Protein AF-A0A329KA25-F1 (afdb_monomer_lite)

Secondary structure (DSSP, 8-state):
----PPPHHHHHHHHHT--S-S-HHHHHHHHHHHHHTTSSTT--HHHHHHS-HHHHHHHH-

Foldseek 3Di:
DDPPDDDLQRLLCVLLVHDDDSDLVSLLVSVQVCVVVCVPVPDHNVVSVVDDSVNSSVVSD

pLDDT: mean 89.73, std 11.46, range [45.66, 96.69]

Radius of gyration: 12.19 Å; chains: 1; bounding box: 34×18×33 Å

Structure (mmCIF, N/CA/C/O backbone):
data_AF-A0A329KA25-F1
#
_entry.id   AF-A0A329KA25-F1
#
loop_
_atom_site.group_PDB
_atom_site.id
_atom_site.type_symbol
_atom_site.label_atom_id
_atom_site.label_alt_id
_atom_site.label_comp_id
_atom_site.label_asym_id
_atom_site.label_entity_id
_atom_site.label_seq_id
_atom_site.pdbx_PDB_ins_code
_atom_site.Cartn_x
_atom_site.Cartn_y
_atom_site.Cartn_z
_atom_site.occupancy
_atom_site.B_iso_or_equiv
_atom_site.auth_seq_id
_atom_site.auth_comp_id
_atom_site.auth_asym_id
_atom_site.auth_atom_id
_atom_site.pdbx_PDB_model_num
ATOM 1 N N . MET A 1 1 ? 21.083 -10.686 -21.715 1.00 46.03 1 MET A N 1
ATOM 2 C CA . MET A 1 1 ? 19.875 -9.982 -21.244 1.00 46.03 1 MET A CA 1
ATOM 3 C C . MET A 1 1 ? 19.890 -10.069 -19.729 1.00 46.03 1 MET A C 1
ATOM 5 O O . MET A 1 1 ? 19.780 -11.173 -19.214 1.00 46.03 1 MET A O 1
ATOM 9 N N . VAL A 1 2 ? 20.182 -8.971 -19.030 1.00 45.66 2 VAL A N 1
ATOM 10 C CA . VAL A 1 2 ? 20.117 -8.953 -17.560 1.00 45.66 2 VAL A CA 1
ATOM 11 C C . VAL A 1 2 ? 18.639 -8.879 -17.209 1.00 45.66 2 VAL A C 1
ATOM 13 O O . VAL A 1 2 ? 17.983 -7.898 -17.545 1.00 45.66 2 VAL A O 1
ATOM 16 N N . VAL A 1 3 ? 18.102 -9.940 -16.615 1.00 52.56 3 VAL A N 1
ATOM 17 C CA . VAL A 1 3 ? 16.766 -9.893 -16.023 1.00 52.56 3 VAL A CA 1
ATOM 18 C C . VAL A 1 3 ? 16.930 -9.121 -14.722 1.00 52.56 3 VAL A C 1
ATOM 20 O O . VAL A 1 3 ? 17.451 -9.655 -13.747 1.00 52.56 3 VAL A O 1
ATOM 23 N N . ILE A 1 4 ? 16.586 -7.834 -14.735 1.00 60.75 4 ILE A N 1
ATOM 24 C CA . ILE A 1 4 ? 16.466 -7.070 -13.497 1.00 60.75 4 ILE A CA 1
ATOM 25 C C . ILE A 1 4 ? 15.161 -7.538 -12.874 1.00 60.75 4 ILE A C 1
ATOM 27 O O . ILE A 1 4 ? 14.083 -7.267 -13.402 1.00 60.75 4 ILE A O 1
ATOM 31 N N . GLU A 1 5 ? 15.263 -8.318 -11.804 1.00 65.31 5 GLU A N 1
ATOM 32 C CA . GLU A 1 5 ? 14.078 -8.701 -11.056 1.00 65.31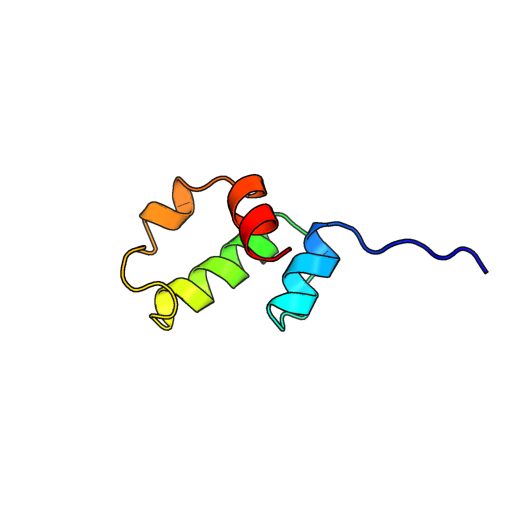 5 GLU A CA 1
ATOM 33 C C . GLU A 1 5 ? 13.382 -7.435 -10.533 1.00 65.31 5 GLU A C 1
ATOM 35 O O . GLU A 1 5 ? 14.049 -6.584 -9.935 1.00 65.31 5 GLU A O 1
ATOM 40 N N . PRO A 1 6 ? 12.060 -7.284 -10.743 1.00 75.94 6 PRO A N 1
ATOM 41 C CA . PRO A 1 6 ? 11.339 -6.138 -10.212 1.00 75.94 6 PRO A CA 1
ATOM 42 C C . PRO A 1 6 ? 11.435 -6.148 -8.688 1.00 75.94 6 PRO A C 1
ATOM 44 O O . PRO A 1 6 ? 11.335 -7.216 -8.067 1.00 75.94 6 PRO A O 1
ATOM 47 N N . SER A 1 7 ? 11.628 -4.960 -8.109 1.00 89.50 7 SER A N 1
ATOM 48 C CA . SER A 1 7 ? 11.683 -4.770 -6.660 1.00 89.50 7 SER A CA 1
ATOM 49 C C . SER A 1 7 ? 10.411 -5.298 -5.994 1.00 89.50 7 SER A C 1
ATOM 51 O O . SER A 1 7 ? 9.362 -5.428 -6.629 1.00 89.50 7 SER A O 1
ATOM 53 N N . LEU A 1 8 ? 10.491 -5.586 -4.693 1.00 92.00 8 LEU A N 1
ATOM 54 C CA . LEU A 1 8 ? 9.333 -6.011 -3.906 1.00 92.00 8 LEU A CA 1
ATOM 55 C C . LEU A 1 8 ? 8.141 -5.060 -4.101 1.00 92.00 8 LEU A C 1
ATOM 57 O O . LEU A 1 8 ? 7.045 -5.513 -4.415 1.00 92.00 8 LEU A O 1
ATOM 61 N N . PHE A 1 9 ? 8.375 -3.750 -3.999 1.00 95.06 9 PHE A N 1
ATOM 62 C CA . PHE A 1 9 ? 7.332 -2.737 -4.162 1.00 95.06 9 PHE A CA 1
ATOM 63 C C . PHE A 1 9 ? 6.747 -2.735 -5.576 1.00 95.06 9 PHE A C 1
ATOM 65 O O . PHE A 1 9 ? 5.531 -2.695 -5.718 1.00 95.06 9 PHE A O 1
ATOM 72 N N . ALA A 1 10 ? 7.574 -2.894 -6.617 1.00 94.44 10 ALA A N 1
ATOM 73 C CA . ALA A 1 10 ? 7.081 -3.004 -7.990 1.00 94.44 10 ALA A CA 1
ATOM 74 C C . ALA A 1 10 ? 6.160 -4.223 -8.176 1.00 94.44 10 ALA A C 1
ATOM 76 O O . ALA A 1 10 ? 5.123 -4.121 -8.827 1.00 94.44 10 ALA A O 1
ATOM 77 N N . ARG A 1 11 ? 6.501 -5.371 -7.572 1.00 93.75 11 ARG A N 1
ATOM 78 C CA . ARG A 1 11 ? 5.654 -6.578 -7.619 1.00 93.75 11 ARG A CA 1
ATOM 79 C C . ARG A 1 11 ? 4.333 -6.376 -6.880 1.00 93.75 11 ARG A C 1
ATOM 81 O O . ARG A 1 11 ? 3.297 -6.814 -7.370 1.00 93.75 11 ARG A O 1
ATOM 88 N N . VAL A 1 12 ? 4.370 -5.733 -5.713 1.00 95.56 12 VAL A N 1
ATOM 89 C CA . VAL A 1 12 ? 3.174 -5.451 -4.905 1.00 95.56 12 VAL A CA 1
ATOM 90 C C . VAL A 1 12 ? 2.240 -4.490 -5.642 1.00 95.56 12 VAL A C 1
ATOM 92 O O . VAL A 1 12 ? 1.070 -4.820 -5.811 1.00 95.56 12 VAL A O 1
ATOM 95 N N . LEU A 1 13 ? 2.762 -3.380 -6.173 1.00 95.19 13 LEU A N 1
ATOM 96 C CA . LEU A 1 13 ? 1.988 -2.421 -6.971 1.00 95.19 13 LEU A CA 1
ATOM 97 C C . LEU A 1 13 ? 1.371 -3.080 -8.208 1.00 95.19 13 LEU A C 1
ATOM 99 O O . LEU A 1 13 ? 0.177 -2.931 -8.453 1.00 95.19 13 LEU A O 1
ATOM 103 N N . GLN A 1 14 ? 2.144 -3.898 -8.931 1.00 94.31 14 GLN A N 1
ATOM 104 C CA . GLN A 1 14 ? 1.634 -4.648 -10.079 1.00 94.31 14 GLN A CA 1
ATOM 105 C C . GLN A 1 14 ? 0.478 -5.581 -9.689 1.00 94.31 14 GLN A C 1
ATOM 107 O O . GLN A 1 14 ? -0.529 -5.638 -10.393 1.00 94.31 14 GLN A O 1
ATOM 112 N N . LYS A 1 15 ? 0.600 -6.309 -8.572 1.00 93.00 15 LYS A N 1
ATOM 113 C CA . LYS A 1 15 ? -0.471 -7.183 -8.070 1.00 93.00 15 LYS A CA 1
ATOM 114 C C . LYS A 1 15 ? -1.705 -6.404 -7.622 1.00 93.00 15 LYS A C 1
ATOM 116 O O . LYS A 1 15 ? -2.816 -6.887 -7.814 1.00 93.00 15 LYS A O 1
ATOM 121 N N . GLY A 1 16 ? -1.508 -5.221 -7.047 1.00 92.12 16 GLY A N 1
ATOM 122 C CA . GLY A 1 16 ? -2.583 -4.303 -6.690 1.00 92.12 16 GLY A CA 1
ATOM 123 C C . GLY A 1 16 ? -3.204 -3.574 -7.882 1.00 92.12 16 GLY A C 1
ATOM 124 O O . GLY A 1 16 ? -4.208 -2.896 -7.691 1.00 92.12 16 GLY A O 1
ATOM 125 N N . GLY A 1 17 ? -2.652 -3.708 -9.093 1.00 94.38 17 GLY A N 1
ATOM 126 C CA . GLY A 1 17 ? -3.146 -3.031 -10.295 1.00 94.38 17 GLY A CA 1
ATOM 127 C C . GLY A 1 17 ? -2.748 -1.554 -10.398 1.00 94.38 17 GLY A C 1
ATOM 128 O O . GLY A 1 17 ? -3.448 -0.794 -11.060 1.00 94.38 17 GLY A O 1
ATOM 129 N N . TYR A 1 18 ? -1.657 -1.145 -9.744 1.00 94.25 18 TYR A N 1
ATOM 130 C CA . TYR A 1 18 ? -1.168 0.236 -9.722 1.00 94.25 18 TYR A CA 1
ATOM 131 C C . TYR A 1 18 ? 0.034 0.406 -10.646 1.00 94.25 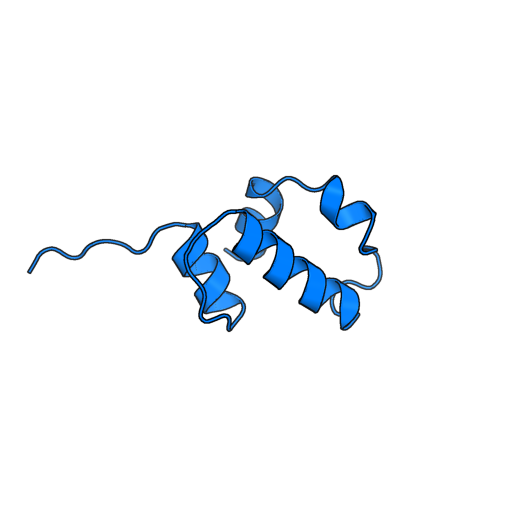18 TYR A C 1
ATOM 133 O O . TYR A 1 18 ? 1.003 -0.353 -10.586 1.00 94.25 18 TYR A O 1
ATOM 141 N N . GLU A 1 19 ? -0.009 1.459 -11.457 1.00 93.62 19 GLU A N 1
ATOM 142 C CA . GLU A 1 19 ? 1.122 1.930 -12.255 1.00 93.62 19 GLU A CA 1
ATOM 143 C C . GLU A 1 19 ? 1.721 3.168 -11.575 1.00 93.62 19 GLU A C 1
ATOM 145 O O . GLU A 1 19 ? 1.281 4.294 -11.795 1.00 93.62 19 GLU A O 1
ATOM 150 N N . ALA A 1 20 ? 2.705 2.947 -10.702 1.00 92.75 20 ALA A N 1
ATOM 151 C CA . ALA A 1 20 ? 3.406 3.994 -9.961 1.00 92.75 20 ALA A CA 1
ATOM 152 C C . ALA A 1 20 ? 4.885 3.630 -9.764 1.00 92.75 20 ALA A C 1
ATOM 154 O O . ALA A 1 20 ? 5.278 2.467 -9.897 1.00 92.75 20 ALA A O 1
ATOM 155 N N . GLU A 1 21 ? 5.708 4.625 -9.425 1.00 94.25 21 GLU A N 1
ATOM 156 C CA . GLU A 1 21 ? 7.094 4.382 -9.020 1.00 94.25 21 GLU A CA 1
ATOM 157 C C . GLU A 1 21 ? 7.132 3.505 -7.754 1.00 94.25 21 GLU A C 1
ATOM 159 O O . GLU A 1 21 ? 6.344 3.725 -6.830 1.00 94.25 21 GLU A O 1
ATOM 164 N N . PRO A 1 22 ? 8.034 2.509 -7.674 1.00 95.12 22 PRO A N 1
ATOM 165 C CA . PRO A 1 22 ? 8.036 1.520 -6.603 1.00 95.12 22 PRO A CA 1
ATOM 166 C C . PRO A 1 22 ? 8.640 2.081 -5.311 1.00 95.12 22 PRO A C 1
ATOM 168 O O . PRO A 1 22 ? 9.780 1.775 -4.955 1.00 95.12 22 PRO A O 1
ATOM 171 N N . THR A 1 23 ? 7.856 2.892 -4.605 1.00 95.94 23 THR A N 1
ATOM 172 C CA . THR A 1 23 ? 8.196 3.522 -3.324 1.00 95.94 23 THR A CA 1
ATOM 173 C C . THR A 1 23 ? 7.310 2.998 -2.193 1.00 95.94 23 THR A C 1
ATOM 175 O O . THR A 1 23 ? 6.267 2.386 -2.427 1.00 95.94 2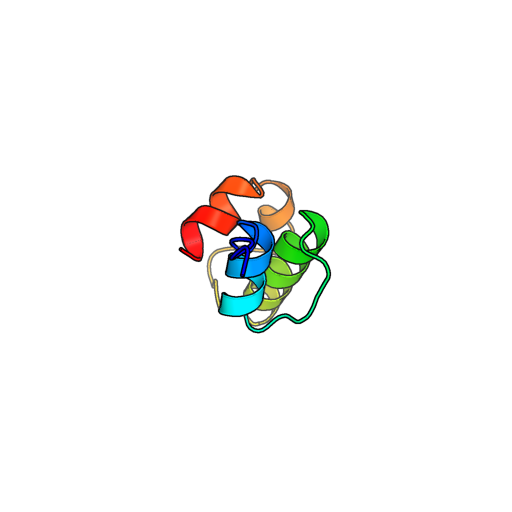3 THR A O 1
ATOM 178 N N . GLU A 1 24 ? 7.714 3.242 -0.943 1.00 94.56 24 GLU A N 1
ATOM 179 C CA . GLU A 1 24 ? 6.876 2.909 0.217 1.00 94.56 24 GLU A CA 1
ATOM 180 C C . GLU A 1 24 ? 5.559 3.690 0.229 1.00 94.56 24 GLU A C 1
ATOM 182 O O . GLU A 1 24 ? 4.520 3.138 0.584 1.00 94.56 24 GLU A O 1
ATOM 187 N N . GLU A 1 25 ? 5.605 4.961 -0.177 1.00 95.50 25 GLU A N 1
ATOM 188 C CA . GLU A 1 25 ? 4.435 5.835 -0.283 1.00 95.50 25 GLU A CA 1
ATOM 189 C C . GLU A 1 25 ? 3.415 5.257 -1.266 1.00 95.50 25 GLU A C 1
ATOM 191 O O . GLU A 1 25 ? 2.270 5.040 -0.889 1.00 95.50 25 GLU A O 1
ATOM 196 N N . ALA A 1 26 ? 3.852 4.856 -2.465 1.00 96.19 26 ALA A N 1
ATOM 197 C CA . ALA A 1 26 ? 2.964 4.258 -3.460 1.00 96.19 26 ALA A CA 1
ATOM 198 C C . ALA A 1 26 ? 2.299 2.962 -2.957 1.00 96.19 26 ALA A C 1
ATOM 200 O O . ALA A 1 26 ? 1.122 2.720 -3.224 1.00 96.19 26 ALA A O 1
ATOM 201 N N . VAL A 1 27 ? 3.028 2.123 -2.210 1.00 96.69 27 VAL A N 1
ATOM 202 C CA . VAL A 1 27 ? 2.470 0.897 -1.608 1.00 96.69 27 VAL A CA 1
ATOM 203 C C . VAL A 1 27 ? 1.422 1.229 -0.540 1.00 96.69 27 VAL A C 1
ATOM 205 O O . VAL A 1 27 ? 0.395 0.550 -0.458 1.00 96.69 27 VAL A O 1
ATOM 208 N N . ARG A 1 28 ? 1.652 2.271 0.268 1.00 95.81 28 ARG A N 1
ATOM 209 C CA . ARG A 1 28 ? 0.686 2.737 1.275 1.00 95.81 28 ARG A CA 1
ATOM 210 C C . ARG A 1 28 ? -0.551 3.362 0.644 1.00 95.81 28 ARG A C 1
ATOM 212 O O . ARG A 1 28 ? -1.651 3.084 1.118 1.00 95.81 28 ARG A O 1
ATOM 219 N N . ASP A 1 29 ? -0.386 4.146 -0.413 1.00 96.06 29 ASP A N 1
ATOM 220 C CA . ASP A 1 29 ? -1.495 4.761 -1.145 1.00 96.06 29 ASP A CA 1
ATOM 221 C C . ASP A 1 29 ? -2.376 3.687 -1.781 1.00 96.06 29 ASP A C 1
ATOM 223 O O . ASP A 1 29 ? -3.582 3.653 -1.540 1.00 96.06 29 ASP A O 1
ATOM 227 N N . MET A 1 30 ? -1.754 2.726 -2.474 1.00 96.19 30 MET A N 1
ATOM 228 C CA . MET A 1 30 ? -2.442 1.550 -3.005 1.00 96.19 30 MET A CA 1
ATOM 229 C C . MET A 1 30 ? -3.253 0.850 -1.909 1.00 96.19 30 MET A C 1
ATOM 231 O O . MET A 1 30 ? -4.446 0.606 -2.075 1.00 96.19 30 MET A O 1
ATOM 235 N N . PHE A 1 31 ? -2.632 0.521 -0.775 1.00 96.19 31 PHE A N 1
ATOM 236 C CA . PHE A 1 31 ? -3.330 -0.166 0.311 1.00 96.19 31 PHE A CA 1
ATOM 237 C C . PHE A 1 31 ? -4.478 0.671 0.899 1.00 96.19 31 PHE A C 1
ATOM 239 O O . PHE A 1 31 ? -5.553 0.133 1.171 1.00 96.19 31 PHE A O 1
ATOM 246 N N . SER A 1 32 ? -4.279 1.983 1.035 1.00 95.69 32 SER A N 1
ATOM 247 C CA . SER A 1 32 ? -5.300 2.925 1.507 1.00 95.69 32 SER A CA 1
ATOM 248 C C . SER A 1 32 ? -6.522 2.942 0.595 1.00 95.69 32 SER A C 1
ATOM 250 O O . SER A 1 32 ? -7.646 2.940 1.092 1.00 95.69 32 SER A O 1
ATOM 252 N N . ASP A 1 33 ? -6.334 2.882 -0.721 1.00 95.75 33 ASP A N 1
ATOM 253 C CA . ASP A 1 33 ? -7.442 2.835 -1.675 1.00 95.75 33 ASP A CA 1
ATOM 254 C C . ASP A 1 33 ? -8.269 1.549 -1.540 1.00 95.75 33 ASP A C 1
ATOM 256 O O . ASP A 1 33 ? -9.501 1.609 -1.544 1.00 95.75 33 ASP A O 1
ATOM 260 N N . TYR A 1 34 ? -7.629 0.391 -1.331 1.00 94.62 34 TYR A N 1
ATOM 261 C CA . TYR A 1 34 ? -8.346 -0.862 -1.049 1.00 94.62 34 TYR A CA 1
ATOM 262 C C . TYR A 1 34 ? -9.146 -0.789 0.258 1.00 94.62 34 TYR A C 1
ATOM 264 O O . TYR A 1 34 ? -10.292 -1.249 0.311 1.00 94.62 34 TYR A O 1
ATOM 272 N N . VAL A 1 35 ? -8.567 -0.193 1.304 1.00 94.44 35 VAL A N 1
ATOM 273 C CA . VAL A 1 35 ? -9.260 0.054 2.577 1.00 94.44 35 VAL A CA 1
ATOM 274 C C . VAL A 1 35 ? -10.452 0.994 2.369 1.00 94.44 35 VAL A C 1
ATOM 276 O O . VAL A 1 35 ? -11.562 0.680 2.796 1.00 94.44 35 VAL A O 1
ATOM 279 N N . ASN A 1 36 ? -10.264 2.098 1.645 1.00 94.50 36 ASN A N 1
ATOM 280 C CA . ASN A 1 36 ? -11.309 3.081 1.356 1.00 94.50 36 ASN A CA 1
ATOM 281 C C . ASN A 1 36 ? -12.447 2.496 0.498 1.00 94.50 36 ASN A C 1
ATOM 283 O O . ASN A 1 36 ? -13.615 2.827 0.693 1.00 94.50 36 ASN A O 1
ATOM 287 N N . CYS A 1 37 ? -12.130 1.566 -0.406 1.00 93.00 37 CYS A N 1
ATOM 288 C CA . CYS A 1 37 ? -13.118 0.814 -1.185 1.00 93.00 37 CYS A CA 1
ATOM 289 C C . CYS A 1 37 ? -13.859 -0.257 -0.364 1.00 93.00 37 CYS A C 1
ATOM 291 O O . CYS A 1 37 ? -14.727 -0.948 -0.900 1.00 93.00 37 CYS A O 1
ATOM 293 N N . GLY A 1 38 ? -13.526 -0.422 0.920 1.00 92.38 38 GLY A N 1
ATOM 294 C CA . GLY A 1 38 ? -14.154 -1.394 1.811 1.00 92.38 38 GLY A CA 1
ATOM 295 C C . GLY A 1 38 ? -13.717 -2.837 1.564 1.00 92.38 38 GLY A C 1
ATOM 296 O O . GLY A 1 38 ? -14.379 -3.755 2.047 1.00 92.38 38 GLY A O 1
ATOM 297 N N . TYR A 1 39 ? -12.613 -3.058 0.839 1.00 91.50 39 TYR A N 1
ATOM 298 C CA . TYR A 1 39 ? -12.069 -4.402 0.618 1.00 91.50 39 TYR A CA 1
ATOM 299 C C . TYR A 1 39 ? -11.654 -5.055 1.946 1.00 91.50 39 TYR A C 1
ATOM 301 O O . TYR A 1 39 ? -11.832 -6.256 2.145 1.00 91.50 39 TYR A O 1
ATOM 309 N N . PHE A 1 40 ? -11.169 -4.238 2.884 1.00 89.50 40 PHE A N 1
ATOM 310 C CA . PHE A 1 40 ? -10.849 -4.637 4.250 1.00 89.50 40 PHE A CA 1
ATOM 311 C C . PHE A 1 40 ? -11.857 -4.023 5.224 1.00 89.50 40 PHE A C 1
ATOM 313 O O . PHE A 1 40 ? -11.697 -2.897 5.681 1.00 89.50 40 PHE A O 1
ATOM 320 N N . SER A 1 41 ? -12.907 -4.771 5.570 1.00 87.69 41 SER A N 1
ATOM 321 C CA . SER A 1 41 ? -14.011 -4.271 6.407 1.00 87.69 41 SER A CA 1
ATOM 322 C C . SER A 1 41 ? -13.643 -4.010 7.875 1.00 87.69 41 SER A C 1
ATOM 324 O O . SER A 1 41 ? -14.451 -3.468 8.623 1.00 87.69 41 SER A O 1
ATOM 326 N N . ASN A 1 42 ? -12.465 -4.455 8.312 1.00 91.31 42 ASN A N 1
ATOM 327 C CA . ASN A 1 42 ? -11.974 -4.367 9.689 1.00 91.31 42 ASN A CA 1
ATOM 328 C C . ASN A 1 42 ? -10.767 -3.428 9.850 1.00 91.31 42 ASN A C 1
ATOM 330 O O . ASN A 1 42 ? -10.171 -3.414 10.924 1.00 91.31 42 ASN A O 1
ATOM 334 N N . ILE A 1 43 ? -10.383 -2.711 8.794 1.00 92.94 43 ILE A N 1
ATOM 335 C CA . ILE A 1 43 ? -9.253 -1.779 8.786 1.00 92.94 43 ILE A CA 1
ATOM 336 C C . ILE A 1 43 ? -9.802 -0.409 8.393 1.00 92.94 43 ILE A C 1
ATOM 338 O O . ILE A 1 43 ? -10.589 -0.301 7.456 1.00 92.94 43 ILE A O 1
ATOM 342 N N . SER A 1 44 ? -9.407 0.636 9.112 1.00 93.62 44 SER A N 1
ATOM 343 C CA . SER A 1 44 ? -9.678 2.027 8.752 1.00 93.62 44 SER A CA 1
ATOM 344 C C . SER A 1 44 ? -8.435 2.700 8.165 1.00 93.62 44 SER A C 1
ATOM 346 O O . SER A 1 44 ? -7.316 2.218 8.326 1.00 93.62 44 SER A O 1
ATOM 348 N N . LEU A 1 45 ? -8.609 3.852 7.510 1.00 92.50 45 LEU A N 1
ATOM 349 C CA . LEU A 1 45 ? -7.483 4.639 6.988 1.00 92.50 45 LEU A CA 1
ATOM 350 C C . LEU A 1 45 ? -6.522 5.128 8.083 1.00 92.50 45 LEU A C 1
ATOM 352 O O . LEU A 1 45 ? -5.347 5.353 7.809 1.00 92.50 45 LEU A O 1
ATOM 356 N N . GLU A 1 46 ? -6.997 5.285 9.320 1.00 92.88 46 GLU A N 1
ATOM 357 C CA . GLU A 1 46 ? -6.124 5.628 10.446 1.00 92.88 46 GLU A CA 1
ATOM 358 C C . GLU A 1 46 ? -5.248 4.436 10.849 1.00 92.88 46 GLU A C 1
ATOM 360 O O . GLU A 1 46 ? -4.062 4.618 11.111 1.00 92.88 46 GLU A O 1
ATOM 365 N N . ASP A 1 47 ? -5.778 3.210 10.781 1.00 93.06 47 ASP A N 1
ATOM 366 C CA . ASP A 1 47 ? -5.005 1.994 11.062 1.00 93.06 47 ASP A CA 1
ATOM 367 C C . ASP A 1 47 ? -3.892 1.774 10.025 1.00 93.06 47 ASP A C 1
ATOM 369 O O . ASP A 1 47 ? -2.821 1.274 10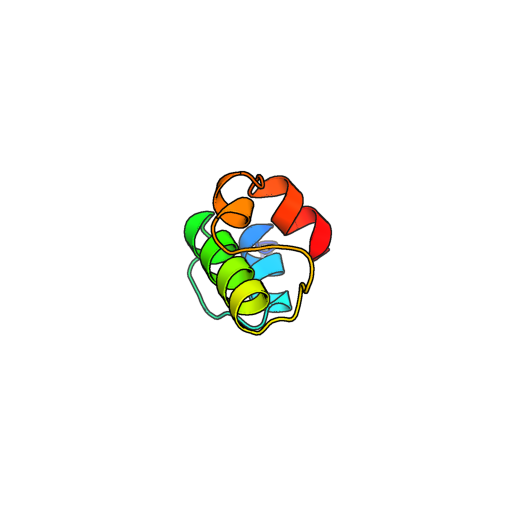.361 1.00 93.06 47 ASP A O 1
ATOM 373 N N . VAL A 1 48 ? -4.095 2.197 8.768 1.00 92.25 48 VAL A N 1
ATOM 374 C CA . VAL A 1 48 ? -3.074 2.095 7.704 1.00 92.25 48 VAL A CA 1
ATOM 375 C C . VAL A 1 48 ? -1.770 2.807 8.080 1.00 92.25 48 VAL A C 1
ATOM 377 O O . VAL A 1 48 ? -0.688 2.340 7.716 1.00 92.25 48 VAL A O 1
ATOM 380 N N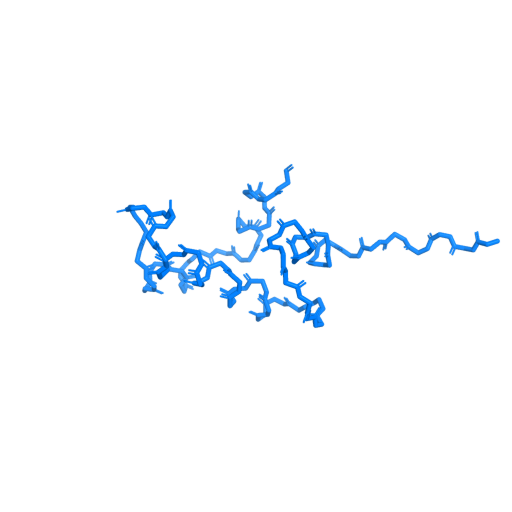 . LYS A 1 49 ? -1.847 3.916 8.826 1.00 89.56 49 LYS A N 1
ATOM 381 C CA . LYS A 1 49 ? -0.664 4.679 9.261 1.00 89.56 49 LYS A CA 1
ATOM 382 C C . LYS A 1 49 ? 0.192 3.896 10.259 1.00 89.56 49 LYS A C 1
ATOM 384 O O . LYS A 1 49 ? 1.407 4.072 10.278 1.00 89.56 49 LYS A O 1
ATOM 389 N N . GLU A 1 50 ? -0.433 3.006 11.026 1.00 93.75 50 GLU A N 1
ATOM 390 C CA . GLU A 1 50 ? 0.214 2.169 12.042 1.00 93.75 50 GLU A CA 1
ATOM 391 C C . GLU A 1 50 ? 0.713 0.828 11.473 1.00 93.75 50 GLU A C 1
ATOM 393 O O . GLU A 1 50 ? 1.576 0.179 12.065 1.00 93.75 50 GLU A O 1
ATOM 398 N N . ILE A 1 51 ? 0.210 0.404 10.308 1.00 93.31 51 ILE A N 1
ATOM 399 C CA . ILE A 1 51 ? 0.660 -0.820 9.636 1.00 93.31 51 ILE A CA 1
ATOM 400 C C . ILE A 1 51 ? 1.999 -0.552 8.934 1.00 93.31 51 ILE A C 1
ATOM 402 O O . ILE A 1 51 ? 2.184 0.445 8.225 1.00 93.31 51 ILE A O 1
ATOM 406 N N . SER A 1 52 ? 2.967 -1.452 9.121 1.00 95.06 52 SER A N 1
ATOM 407 C CA . SER A 1 52 ? 4.270 -1.339 8.467 1.00 95.06 52 SER A CA 1
ATOM 408 C C . SER A 1 52 ? 4.168 -1.627 6.962 1.00 95.06 52 SER A C 1
ATOM 410 O O . SER A 1 52 ? 3.382 -2.467 6.523 1.00 95.06 52 SER A O 1
ATOM 412 N N . THR A 1 53 ? 5.001 -0.970 6.148 1.00 94.06 53 THR A N 1
ATOM 413 C CA . THR A 1 53 ? 5.057 -1.236 4.698 1.00 94.06 53 THR A CA 1
ATOM 414 C C . THR A 1 53 ? 5.424 -2.701 4.414 1.00 94.06 53 THR A C 1
ATOM 416 O O . THR A 1 53 ? 4.965 -3.282 3.432 1.00 94.06 53 THR A O 1
ATOM 419 N N . GLU A 1 54 ? 6.214 -3.325 5.293 1.00 94.06 54 GLU A N 1
ATOM 420 C CA . GLU A 1 54 ? 6.564 -4.744 5.211 1.00 94.06 54 GLU A CA 1
ATOM 421 C C . GLU A 1 54 ? 5.334 -5.650 5.368 1.00 94.06 54 GLU A C 1
ATOM 423 O O . GLU A 1 54 ? 5.150 -6.564 4.563 1.00 94.06 54 GLU A O 1
ATOM 428 N N . ASP A 1 55 ? 4.472 -5.381 6.353 1.00 94.81 55 ASP A N 1
ATOM 429 C CA . ASP A 1 55 ? 3.248 -6.159 6.583 1.00 94.81 55 ASP A CA 1
ATOM 430 C C . ASP A 1 55 ? 2.263 -6.016 5.421 1.00 94.81 55 ASP A C 1
ATOM 432 O O . ASP A 1 55 ? 1.677 -7.010 4.984 1.00 94.81 55 ASP A O 1
ATOM 436 N N . ILE A 1 56 ? 2.148 -4.804 4.860 1.00 93.75 56 ILE A N 1
ATOM 437 C CA . ILE A 1 56 ? 1.378 -4.568 3.630 1.00 93.75 56 ILE A CA 1
ATOM 438 C C . ILE A 1 56 ? 1.943 -5.447 2.510 1.00 93.75 56 ILE A C 1
ATOM 440 O O . ILE A 1 56 ? 1.209 -6.222 1.905 1.00 93.75 56 ILE A O 1
ATOM 444 N N . CYS A 1 57 ? 3.256 -5.405 2.266 1.00 93.81 57 CYS A N 1
ATOM 445 C CA . CYS A 1 57 ? 3.878 -6.202 1.206 1.00 93.81 57 CYS A CA 1
ATOM 446 C C . CYS A 1 57 ? 3.681 -7.715 1.403 1.00 93.81 57 CYS A C 1
ATOM 448 O O . CYS A 1 57 ? 3.403 -8.421 0.434 1.00 93.81 57 CYS A O 1
ATOM 450 N N . ARG A 1 58 ? 3.795 -8.216 2.642 1.00 92.06 58 ARG A N 1
ATOM 451 C CA . ARG A 1 58 ? 3.574 -9.634 2.981 1.00 92.06 58 ARG A CA 1
ATOM 452 C C . ARG A 1 58 ? 2.146 -10.093 2.684 1.00 92.06 58 ARG A C 1
ATOM 454 O O . ARG A 1 58 ? 1.963 -11.261 2.372 1.00 92.06 58 ARG A O 1
ATOM 461 N N . ASN A 1 59 ? 1.153 -9.208 2.769 1.00 87.44 59 ASN A N 1
ATOM 462 C CA . ASN A 1 59 ? -0.242 -9.557 2.492 1.00 87.44 59 ASN A CA 1
ATOM 463 C C . ASN A 1 59 ? -0.534 -9.737 0.990 1.00 87.44 59 ASN A C 1
ATOM 465 O O . ASN A 1 59 ? -1.426 -10.497 0.624 1.00 87.44 59 ASN A O 1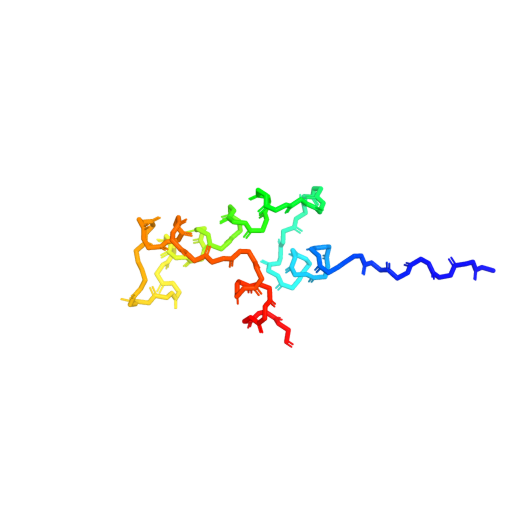
ATOM 469 N N . PHE A 1 60 ? 0.228 -9.067 0.121 1.00 86.06 60 PHE A N 1
ATOM 470 C CA . PHE A 1 60 ? 0.035 -9.112 -1.334 1.00 86.06 60 PHE A CA 1
ATOM 471 C C . PHE A 1 60 ? 0.844 -10.220 -2.027 1.00 86.06 60 PHE A C 1
ATOM 473 O O . PHE A 1 60 ? 0.645 -10.476 -3.220 1.00 86.06 60 PHE A O 1
ATOM 480 N N . LEU A 1 61 ? 1.772 -10.881 -1.332 1.00 79.44 61 LEU A N 1
ATOM 481 C CA . LEU A 1 61 ? 2.618 -11.932 -1.905 1.00 79.44 61 LEU A CA 1
ATOM 482 C C . LEU A 1 61 ? 2.065 -13.330 -1.667 1.00 79.44 61 LEU A C 1
ATOM 484 O O . LEU A 1 61 ? 1.912 -14.006 -2.715 1.00 79.44 61 LEU A O 1
#

Sequence (61 aa):
MVVIEPSLFARVLQKGGYEAEPTEEAVRDMFSDYVNCGYFSNISLEDVKEISTEDICRNFL